Protein AF-A0A8S3JMH3-F1 (afdb_monomer_lite)

Organism: NCBI:txid392030

Sequence (52 aa):
MSVETYRVCLYLIRHAQSEGNAASNIIRGRDVSSQLTPLGFEQATLLGSYQL

InterPro domains:
  IPR013078 Histidine phosphatase superfamily, clade-1 [PF00300] (10-49)
  IPR029033 Histidine phosphatase superfamily [G3DSA:3.40.50.1240] (3-51)
  IPR029033 Histidine phosphatase superfamily [SSF53254] (1-50)

Structure (mmCIF, N/CA/C/O backbone):
data_AF-A0A8S3JMH3-F1
#
_entry.id   AF-A0A8S3JMH3-F1
#
loop_
_atom_site.group_PDB
_atom_site.id
_atom_site.type_symbol
_atom_site.label_atom_id
_atom_site.label_alt_id
_atom_site.label_comp_id
_atom_site.label_asym_id
_atom_site.label_entity_id
_atom_site.label_seq_id
_atom_site.pdbx_PDB_ins_code
_atom_site.Cartn_x
_atom_site.Cartn_y
_atom_site.Cartn_z
_atom_site.occupancy
_atom_site.B_iso_or_equiv
_atom_site.auth_seq_id
_atom_site.auth_comp_id
_atom_site.auth_asym_id
_atom_site.auth_atom_id
_atom_site.pdbx_PDB_model_num
ATOM 1 N N . MET A 1 1 ? -26.992 -0.173 37.024 1.00 43.91 1 MET A N 1
ATOM 2 C CA . MET A 1 1 ? -25.757 0.080 36.252 1.00 43.91 1 MET A CA 1
ATOM 3 C C . MET A 1 1 ? -26.075 -0.213 34.795 1.00 43.91 1 MET A C 1
ATOM 5 O O . MET A 1 1 ? -26.425 -1.348 34.502 1.00 43.91 1 MET A O 1
ATOM 9 N N . SER A 1 2 ? -26.087 0.792 33.920 1.00 58.03 2 SER A N 1
ATOM 10 C CA . SER A 1 2 ? -26.289 0.594 32.478 1.00 58.03 2 SER A CA 1
ATOM 11 C C . SER A 1 2 ? -24.975 0.149 31.843 1.00 58.03 2 SER A C 1
ATOM 13 O O . SER A 1 2 ? -23.942 0.769 32.080 1.00 58.03 2 SER A O 1
ATOM 15 N N . VAL A 1 3 ? -25.002 -0.927 31.058 1.00 68.75 3 VAL A N 1
ATOM 16 C CA . VAL A 1 3 ? -23.835 -1.368 30.287 1.00 68.75 3 VAL A CA 1
ATOM 17 C C . VAL A 1 3 ? -23.760 -0.497 29.037 1.00 68.75 3 VAL A C 1
ATOM 19 O O . VAL A 1 3 ? -24.565 -0.647 28.120 1.00 68.75 3 VAL A O 1
ATOM 22 N N . GLU A 1 4 ? -22.827 0.450 29.009 1.00 74.12 4 GLU A N 1
ATOM 23 C CA . GLU A 1 4 ? -22.506 1.177 27.783 1.00 74.12 4 GLU A CA 1
ATOM 24 C C . GLU A 1 4 ? -21.838 0.223 26.793 1.00 74.12 4 GLU A C 1
ATOM 26 O O . GLU A 1 4 ? -20.841 -0.432 27.099 1.00 74.12 4 GLU A O 1
ATOM 31 N N . THR A 1 5 ? -22.417 0.112 25.599 1.00 78.06 5 THR A N 1
ATOM 32 C CA . THR A 1 5 ? -21.873 -0.733 24.534 1.00 78.06 5 THR A CA 1
ATOM 33 C C . THR A 1 5 ? -21.009 0.125 23.621 1.00 78.06 5 THR A C 1
ATOM 35 O O . THR A 1 5 ? -21.524 0.924 22.841 1.00 78.06 5 THR A O 1
ATOM 38 N N . TYR A 1 6 ? -19.695 -0.048 23.703 1.00 82.75 6 TYR A N 1
ATOM 39 C CA . TYR A 1 6 ? -18.747 0.610 22.810 1.00 82.75 6 TYR A CA 1
ATOM 40 C C . TYR A 1 6 ? -18.572 -0.215 21.534 1.00 82.75 6 TYR A C 1
ATOM 42 O O . TYR A 1 6 ? -18.424 -1.437 21.585 1.00 82.75 6 TYR A O 1
ATOM 50 N N . ARG A 1 7 ? -18.590 0.448 20.373 1.00 85.75 7 ARG A N 1
ATOM 51 C CA . ARG A 1 7 ? -18.274 -0.178 19.083 1.00 85.75 7 ARG A CA 1
ATOM 52 C C . ARG A 1 7 ? -16.809 0.077 18.750 1.00 85.75 7 ARG A C 1
ATOM 54 O O . ARG A 1 7 ? -16.360 1.216 18.803 1.00 85.75 7 ARG A O 1
ATOM 61 N N . VAL A 1 8 ? -16.088 -0.981 18.392 1.00 89.75 8 VAL A N 1
ATOM 62 C CA . VAL A 1 8 ? -14.703 -0.903 17.916 1.00 89.75 8 VAL A CA 1
ATOM 63 C C . VAL A 1 8 ? -14.699 -1.069 16.400 1.00 89.75 8 VAL A C 1
ATOM 65 O O . VAL A 1 8 ? -15.285 -2.020 15.884 1.00 89.75 8 VAL A O 1
ATOM 68 N N . CYS A 1 9 ? -14.028 -0.157 15.697 1.00 89.50 9 CYS A N 1
ATOM 69 C CA . CYS A 1 9 ? -13.819 -0.246 14.254 1.00 89.50 9 CYS A CA 1
ATOM 70 C C . CYS A 1 9 ? -12.410 -0.774 13.965 1.00 89.50 9 CYS A C 1
ATOM 72 O O . CYS A 1 9 ? -11.428 -0.230 14.469 1.00 89.50 9 CYS A O 1
ATOM 74 N N . LEU A 1 10 ? -12.315 -1.816 13.136 1.00 92.94 10 LEU A N 1
ATOM 75 C CA . LEU A 1 10 ? -11.054 -2.336 12.610 1.00 92.94 10 LEU A CA 1
ATOM 76 C C . LEU A 1 10 ?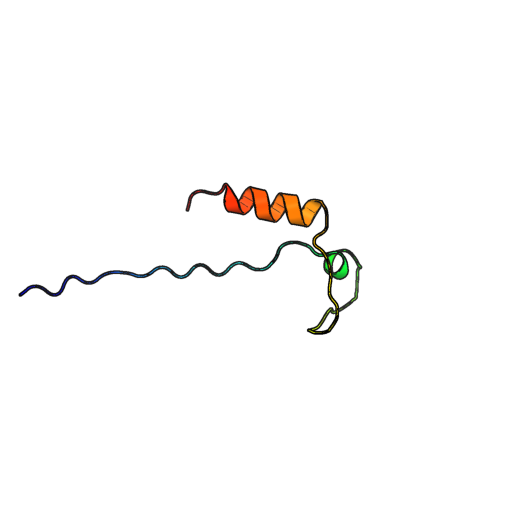 -10.929 -1.942 11.139 1.00 92.94 10 LEU A C 1
ATOM 78 O O . LEU A 1 10 ? -11.774 -2.312 10.327 1.00 92.94 10 LEU A O 1
ATOM 82 N N . TYR A 1 11 ? -9.846 -1.251 10.800 1.00 90.31 11 TYR A N 1
ATOM 83 C CA . TYR A 1 11 ? -9.521 -0.895 9.424 1.00 90.31 11 TYR A CA 1
ATOM 84 C C . TYR A 1 11 ? -8.374 -1.772 8.925 1.00 90.31 11 TYR A C 1
ATOM 86 O O . TYR A 1 11 ? -7.332 -1.871 9.573 1.00 90.31 11 TYR A O 1
ATOM 94 N N . LEU A 1 12 ? -8.569 -2.417 7.774 1.00 94.94 12 LEU A N 1
ATOM 95 C CA . LEU A 1 12 ? -7.564 -3.255 7.124 1.00 94.94 12 LEU A CA 1
ATOM 96 C C . LEU A 1 12 ? -7.114 -2.586 5.832 1.00 94.94 12 LEU A C 1
ATOM 98 O O . LEU A 1 12 ? -7.926 -2.300 4.955 1.00 94.94 12 LEU A O 1
ATOM 102 N N . ILE A 1 13 ? -5.810 -2.353 5.719 1.00 92.81 13 ILE A N 1
ATOM 103 C CA . ILE A 1 13 ? -5.204 -1.641 4.597 1.00 92.81 13 ILE A CA 1
ATOM 104 C C . ILE A 1 13 ? -4.109 -2.526 4.007 1.00 92.81 13 ILE A C 1
ATOM 106 O O . ILE A 1 13 ? -3.215 -2.989 4.716 1.00 92.81 13 ILE A O 1
ATOM 110 N N . ARG A 1 14 ? -4.173 -2.768 2.695 1.00 93.88 14 ARG A N 1
ATOM 111 C CA . ARG A 1 14 ? -3.097 -3.435 1.953 1.00 93.88 14 ARG A CA 1
ATOM 112 C C . ARG A 1 14 ? -1.946 -2.450 1.734 1.00 93.88 14 ARG A C 1
ATOM 114 O O . ARG A 1 14 ? -2.190 -1.273 1.494 1.00 93.88 14 ARG A O 1
ATOM 121 N N . HIS A 1 15 ? -0.703 -2.934 1.752 1.00 92.06 15 HIS A N 1
ATOM 122 C CA . HIS A 1 15 ? 0.442 -2.112 1.358 1.00 92.06 15 HIS A CA 1
ATOM 123 C C . HIS A 1 15 ? 0.266 -1.538 -0.063 1.00 92.06 15 HIS A C 1
ATOM 125 O O . HIS A 1 15 ? -0.361 -2.156 -0.928 1.00 92.06 15 HIS A O 1
ATOM 131 N N . ALA A 1 16 ? 0.842 -0.359 -0.295 1.00 94.56 16 ALA A N 1
ATOM 132 C CA . ALA A 1 16 ? 0.819 0.312 -1.589 1.00 94.56 16 ALA A CA 1
ATOM 133 C C . ALA A 1 16 ? 1.695 -0.405 -2.635 1.00 94.56 16 ALA A C 1
ATOM 135 O O . ALA A 1 16 ? 2.340 -1.415 -2.335 1.00 94.56 16 ALA A O 1
ATOM 136 N N . GLN A 1 17 ? 1.714 0.092 -3.873 1.00 94.00 17 GLN A N 1
ATOM 137 C CA . GLN A 1 17 ? 2.468 -0.534 -4.960 1.00 94.00 17 GLN A CA 1
ATOM 138 C C . GLN A 1 17 ? 3.963 -0.679 -4.623 1.00 94.00 17 GLN A C 1
ATOM 140 O O . GLN A 1 17 ? 4.649 0.300 -4.333 1.00 94.00 17 GLN A O 1
ATOM 145 N N . SER A 1 18 ? 4.482 -1.901 -4.729 1.00 92.62 18 SER A N 1
ATOM 146 C CA . SER A 1 18 ? 5.916 -2.190 -4.681 1.00 92.62 18 SER A CA 1
ATOM 147 C C . SER A 1 18 ? 6.511 -2.412 -6.071 1.00 92.62 18 SER A C 1
ATOM 149 O O . SER A 1 18 ? 5.784 -2.654 -7.040 1.00 92.62 18 SER A O 1
ATOM 151 N N . GLU A 1 19 ? 7.839 -2.376 -6.188 1.00 90.38 19 GLU A N 1
ATOM 152 C CA . GLU A 1 19 ? 8.551 -2.715 -7.435 1.00 90.38 19 GLU A CA 1
ATOM 153 C C . GLU A 1 19 ? 8.140 -4.097 -7.962 1.00 90.38 19 GLU A C 1
ATOM 155 O O . GLU A 1 19 ? 7.978 -4.312 -9.163 1.00 90.38 19 GLU A O 1
ATOM 160 N N . GLY A 1 20 ? 7.892 -5.035 -7.047 1.00 88.19 20 GLY A N 1
ATOM 161 C CA . GLY A 1 20 ? 7.403 -6.366 -7.358 1.00 88.19 20 GLY A CA 1
ATOM 162 C C . GLY A 1 20 ? 5.988 -6.392 -7.931 1.00 88.19 20 GLY A C 1
ATOM 163 O O . GLY A 1 20 ? 5.673 -7.305 -8.682 1.00 88.19 20 GLY A O 1
ATOM 164 N N . ASN A 1 21 ? 5.141 -5.412 -7.606 1.00 88.88 21 ASN A N 1
ATOM 165 C CA . ASN A 1 21 ? 3.823 -5.267 -8.229 1.00 88.88 21 ASN A CA 1
ATOM 166 C C . ASN A 1 21 ? 3.909 -4.609 -9.608 1.00 88.88 21 ASN A C 1
ATOM 168 O O . ASN A 1 21 ? 3.101 -4.926 -10.476 1.00 88.88 21 ASN A O 1
ATOM 172 N N . ALA A 1 22 ? 4.856 -3.686 -9.793 1.00 87.00 22 ALA A N 1
ATOM 173 C CA . ALA A 1 22 ? 5.090 -3.022 -11.071 1.00 87.00 22 ALA A CA 1
ATOM 174 C C . ALA A 1 22 ? 5.724 -3.964 -12.111 1.00 87.00 22 ALA A C 1
ATOM 176 O O . ALA A 1 22 ? 5.468 -3.831 -13.306 1.00 87.00 22 ALA A O 1
ATOM 177 N N . ALA A 1 23 ? 6.517 -4.941 -11.665 1.00 81.50 23 ALA A N 1
ATOM 178 C CA . ALA A 1 23 ? 7.047 -6.001 -12.512 1.00 81.50 23 ALA A CA 1
ATOM 179 C C . ALA A 1 23 ? 5.929 -6.989 -12.905 1.00 81.50 23 ALA A C 1
ATOM 181 O O . ALA A 1 23 ? 5.574 -7.889 -12.141 1.00 81.50 23 ALA A O 1
ATOM 182 N N . SER A 1 24 ? 5.363 -6.817 -14.101 1.00 68.25 24 SER A N 1
ATOM 183 C CA . SER A 1 24 ? 4.316 -7.686 -14.651 1.00 68.25 24 SER A CA 1
ATOM 184 C C . SER A 1 24 ? 4.689 -9.175 -14.565 1.00 68.25 24 SER A C 1
ATOM 186 O O . SER A 1 24 ? 5.805 -9.565 -14.904 1.00 68.25 24 SER A O 1
ATOM 188 N N . ASN A 1 25 ? 3.724 -10.012 -14.166 1.00 69.44 25 ASN A N 1
ATOM 189 C CA . ASN A 1 25 ? 3.807 -11.482 -14.112 1.00 69.44 25 ASN A CA 1
ATOM 190 C C . ASN A 1 25 ? 4.752 -12.101 -13.067 1.00 69.44 25 ASN A C 1
ATOM 192 O O . ASN A 1 25 ? 5.123 -13.266 -13.215 1.00 69.44 25 ASN A O 1
ATOM 196 N N . ILE A 1 26 ? 5.105 -11.392 -11.988 1.00 71.19 26 ILE A N 1
ATOM 197 C CA . ILE A 1 26 ? 5.887 -11.997 -10.900 1.00 71.19 26 ILE A CA 1
ATOM 198 C C . ILE A 1 26 ? 5.100 -12.018 -9.590 1.00 71.19 26 ILE A C 1
ATOM 200 O O . ILE A 1 26 ? 4.847 -10.989 -8.968 1.00 71.19 26 ILE A O 1
ATOM 204 N N . ILE A 1 27 ? 4.760 -13.222 -9.126 1.00 78.56 27 ILE A N 1
ATOM 205 C CA . ILE A 1 27 ? 4.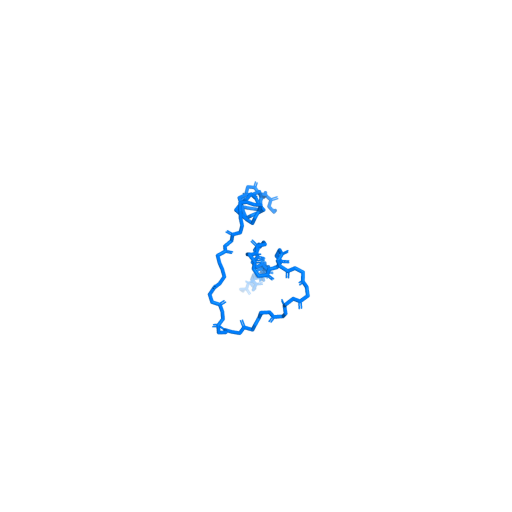233 -13.423 -7.775 1.00 78.56 27 ILE A CA 1
ATOM 206 C C . ILE A 1 27 ? 5.390 -13.233 -6.792 1.00 78.56 27 ILE A C 1
ATOM 208 O O . ILE A 1 27 ? 6.384 -13.960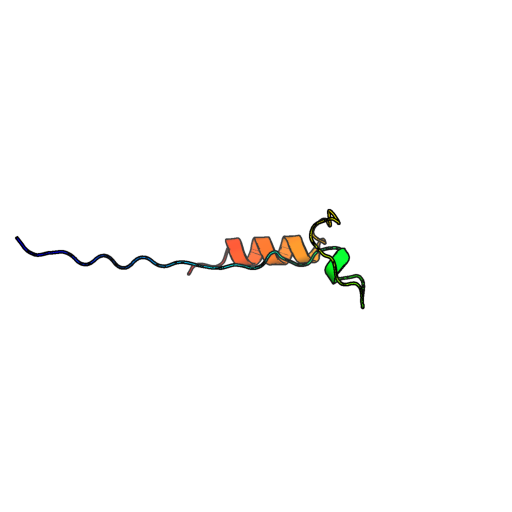 -6.830 1.00 78.56 27 ILE A O 1
ATOM 212 N N . ARG A 1 28 ? 5.267 -12.247 -5.902 1.00 74.81 28 ARG A N 1
ATOM 213 C CA . ARG A 1 28 ? 6.222 -12.017 -4.814 1.00 74.81 28 ARG A CA 1
ATOM 214 C C . ARG A 1 28 ? 5.648 -12.585 -3.521 1.00 74.81 28 ARG A C 1
ATOM 216 O O . ARG A 1 28 ? 4.595 -12.150 -3.064 1.00 74.81 28 ARG A O 1
ATOM 223 N N . GLY A 1 29 ? 6.320 -13.605 -2.994 1.00 80.44 29 GLY A N 1
ATOM 224 C CA . GLY A 1 29 ? 6.018 -14.216 -1.701 1.00 80.44 29 GLY A CA 1
ATOM 225 C C . GLY A 1 29 ? 6.728 -13.506 -0.546 1.00 80.44 29 GLY A C 1
ATOM 226 O O . GLY A 1 29 ? 7.072 -12.331 -0.635 1.00 80.44 29 GLY A O 1
ATOM 227 N N . ARG A 1 30 ? 6.971 -14.243 0.540 1.00 77.62 30 ARG A N 1
ATOM 228 C CA . ARG A 1 30 ? 7.537 -13.720 1.794 1.00 77.62 30 ARG A CA 1
ATOM 229 C C . ARG A 1 30 ? 9.015 -13.296 1.695 1.00 77.62 30 ARG A C 1
ATOM 231 O O . ARG A 1 30 ? 9.430 -12.434 2.458 1.00 77.62 30 ARG A O 1
ATOM 238 N N . ASP A 1 31 ? 9.771 -13.847 0.745 1.00 64.19 31 ASP A N 1
ATOM 239 C CA . ASP A 1 31 ? 11.244 -13.784 0.752 1.00 64.19 31 ASP A CA 1
ATOM 240 C C . ASP A 1 31 ? 11.862 -12.748 -0.200 1.00 64.19 31 ASP A C 1
ATOM 242 O O . ASP A 1 31 ? 13.069 -12.752 -0.427 1.00 64.19 31 ASP A O 1
ATOM 246 N N . VAL A 1 32 ? 11.063 -11.840 -0.768 1.00 68.38 32 VAL A N 1
ATOM 247 C CA . VAL A 1 32 ? 11.587 -10.750 -1.604 1.00 68.38 32 VAL A CA 1
ATOM 248 C C . VAL A 1 32 ? 11.276 -9.430 -0.922 1.00 68.38 32 VAL A C 1
ATOM 250 O O . VAL A 1 32 ? 10.131 -8.974 -0.953 1.00 68.38 32 VAL A O 1
ATOM 253 N N . SER A 1 33 ? 12.288 -8.802 -0.315 1.00 68.94 33 SER A N 1
ATOM 254 C CA . SER A 1 33 ? 12.152 -7.407 0.093 1.00 68.94 33 SER A CA 1
ATOM 255 C C . SER A 1 33 ? 11.943 -6.578 -1.174 1.00 68.94 33 SER A C 1
ATOM 257 O O . SER A 1 33 ? 12.780 -6.541 -2.072 1.00 68.94 33 SER A O 1
ATOM 259 N N . SER A 1 34 ? 10.764 -5.979 -1.294 1.00 79.69 34 SER A N 1
ATOM 260 C CA . SER A 1 34 ? 10.427 -5.104 -2.408 1.00 79.69 34 SER A CA 1
ATOM 261 C C . SER A 1 34 ? 10.063 -3.752 -1.835 1.00 79.69 34 SER A C 1
ATOM 263 O O . SER A 1 34 ? 9.187 -3.652 -0.973 1.00 79.69 34 SER A O 1
ATOM 265 N N . GLN A 1 35 ? 10.777 -2.727 -2.282 1.00 90.44 35 GLN A N 1
ATOM 266 C CA . GLN A 1 35 ? 10.516 -1.361 -1.858 1.00 90.44 35 GLN A CA 1
ATOM 267 C C . GLN A 1 35 ? 9.243 -0.840 -2.532 1.00 90.44 35 GLN A C 1
ATOM 269 O O . GLN A 1 35 ? 8.812 -1.356 -3.570 1.00 90.44 35 GLN A O 1
ATOM 274 N N . LEU A 1 36 ? 8.619 0.166 -1.918 1.00 93.56 36 LEU A N 1
ATOM 275 C CA . LEU A 1 36 ? 7.527 0.892 -2.558 1.00 93.56 36 LEU A CA 1
ATOM 276 C C . LEU A 1 36 ? 8.062 1.656 -3.768 1.00 93.56 36 LEU A C 1
ATOM 278 O O . LEU A 1 36 ? 9.154 2.221 -3.725 1.00 93.56 36 LEU A O 1
ATOM 282 N N . THR A 1 37 ? 7.278 1.685 -4.840 1.00 94.88 37 THR A N 1
ATOM 283 C CA . THR A 1 37 ? 7.558 2.574 -5.972 1.00 94.88 37 THR A CA 1
ATOM 284 C C . THR A 1 37 ? 7.245 4.025 -5.580 1.00 94.88 37 THR A C 1
ATOM 286 O O . THR A 1 37 ? 6.536 4.250 -4.594 1.00 94.88 37 THR A O 1
ATOM 289 N N . PRO A 1 38 ? 7.683 5.032 -6.360 1.00 96.88 38 PRO A N 1
ATOM 290 C CA . PRO A 1 38 ? 7.226 6.413 -6.178 1.00 96.88 38 PRO A CA 1
ATOM 291 C C . PRO A 1 38 ? 5.693 6.536 -6.129 1.00 96.88 38 PRO A C 1
ATOM 293 O O . PRO A 1 38 ? 5.157 7.162 -5.219 1.00 96.88 38 PRO A O 1
ATOM 296 N N . LEU A 1 39 ? 4.980 5.827 -7.016 1.00 96.62 39 LEU A N 1
ATOM 297 C CA . LEU A 1 39 ? 3.515 5.744 -6.981 1.00 96.62 39 LEU A CA 1
ATOM 298 C C . LEU A 1 39 ? 3.002 5.100 -5.681 1.00 96.62 39 LEU A C 1
ATOM 300 O O . LEU A 1 39 ? 1.987 5.525 -5.134 1.00 96.62 39 LEU A O 1
ATOM 304 N N . GLY A 1 40 ? 3.690 4.080 -5.166 1.00 97.12 40 GLY A N 1
ATOM 305 C CA . GLY A 1 40 ? 3.364 3.462 -3.884 1.00 97.12 40 GLY A CA 1
ATOM 306 C C . GLY A 1 40 ? 3.448 4.444 -2.711 1.00 97.12 40 GLY A C 1
ATOM 307 O O 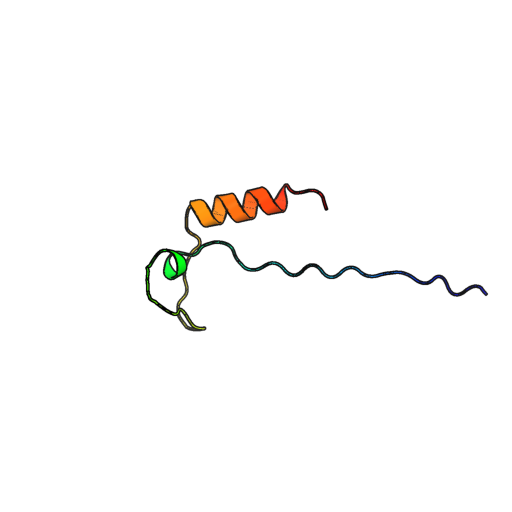. GLY A 1 40 ? 2.578 4.436 -1.839 1.00 97.12 40 GLY A O 1
ATOM 308 N N . PHE A 1 41 ? 4.446 5.330 -2.705 1.00 97.38 41 PHE A N 1
ATOM 309 C CA . PHE A 1 41 ? 4.521 6.403 -1.712 1.00 97.38 41 PHE A CA 1
ATOM 310 C C . PHE A 1 41 ? 3.343 7.374 -1.840 1.00 97.38 41 PHE A C 1
ATOM 312 O O . PHE A 1 41 ? 2.686 7.646 -0.838 1.00 97.38 41 PHE A O 1
ATOM 319 N N . GL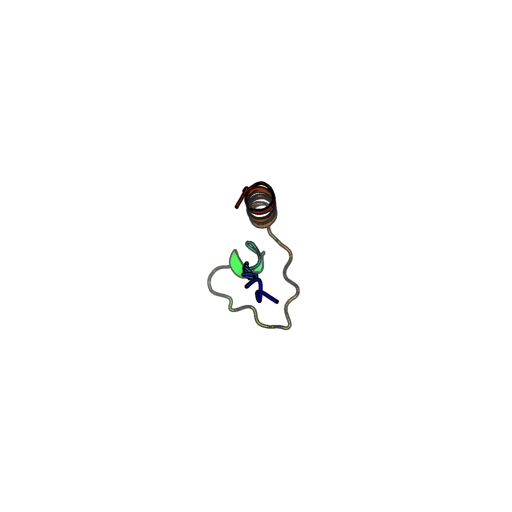U A 1 42 ? 3.011 7.820 -3.054 1.00 97.38 42 GLU A N 1
ATOM 320 C CA . GLU A 1 42 ? 1.863 8.709 -3.296 1.00 97.38 42 GLU A CA 1
ATOM 321 C C . GLU A 1 42 ? 0.540 8.096 -2.811 1.00 97.38 42 GLU A C 1
ATOM 323 O O . GLU A 1 42 ? -0.244 8.760 -2.132 1.00 97.38 42 GLU A O 1
ATOM 328 N N . GLN A 1 43 ? 0.311 6.808 -3.087 1.00 97.12 43 GLN A N 1
ATOM 329 C CA . GLN A 1 43 ? -0.868 6.068 -2.626 1.00 97.12 43 GLN A CA 1
ATOM 330 C C . GLN A 1 43 ? -0.966 6.028 -1.095 1.00 97.12 43 GLN A C 1
ATOM 332 O O . GLN A 1 43 ? -2.036 6.278 -0.535 1.00 97.12 43 GLN A O 1
ATOM 337 N N . ALA A 1 44 ? 0.141 5.717 -0.415 1.00 95.56 44 ALA A N 1
ATOM 338 C CA . ALA A 1 44 ? 0.179 5.649 1.043 1.00 95.56 44 ALA A CA 1
ATOM 339 C C . ALA A 1 44 ? -0.035 7.032 1.682 1.00 95.56 44 ALA A C 1
ATOM 341 O O . ALA A 1 44 ? -0.782 7.152 2.654 1.00 95.56 44 ALA A O 1
ATOM 342 N N . THR A 1 45 ? 0.567 8.080 1.113 1.00 95.12 45 THR A N 1
ATOM 343 C CA . THR A 1 45 ? 0.378 9.464 1.564 1.00 95.12 45 THR A CA 1
ATOM 344 C C . THR A 1 45 ? -1.066 9.921 1.385 1.00 95.12 45 THR A C 1
ATOM 346 O O . THR A 1 45 ? -1.648 10.471 2.321 1.00 95.12 45 THR A O 1
ATOM 349 N N . LEU A 1 46 ? -1.671 9.657 0.223 1.00 95.50 46 LEU A N 1
ATOM 350 C CA . LEU A 1 46 ? -3.052 10.049 -0.055 1.00 95.50 46 LEU A CA 1
ATOM 351 C C . LEU A 1 46 ? -4.027 9.373 0.915 1.00 95.50 46 LEU A C 1
ATOM 353 O O . LEU A 1 46 ? -4.891 10.046 1.475 1.00 95.50 46 LEU A O 1
ATOM 357 N N . LEU A 1 47 ? -3.841 8.079 1.194 1.00 93.56 47 LEU A N 1
ATOM 358 C CA . LEU A 1 47 ? -4.656 7.375 2.183 1.00 93.56 47 LEU A CA 1
ATOM 359 C C . LEU A 1 47 ? -4.473 7.937 3.599 1.00 93.56 47 LEU A C 1
ATOM 361 O O . LEU A 1 47 ? -5.456 8.101 4.311 1.00 93.56 47 LEU A O 1
ATOM 365 N N . GLY A 1 48 ? -3.243 8.269 4.002 1.00 91.50 48 GLY A N 1
ATOM 366 C CA . GLY A 1 48 ? -2.978 8.876 5.311 1.00 91.50 48 GLY A CA 1
ATOM 367 C C . GLY A 1 48 ? -3.634 10.249 5.490 1.00 91.50 48 GLY A C 1
ATOM 368 O O . GLY A 1 48 ? -3.955 10.634 6.611 1.00 91.50 48 GLY A O 1
ATOM 369 N N . SER A 1 49 ? -3.864 10.972 4.391 1.00 91.06 49 SER A N 1
ATOM 370 C CA . SER A 1 49 ? -4.605 12.239 4.393 1.00 91.06 49 SER A CA 1
ATOM 371 C C . SER A 1 49 ? -6.128 12.077 4.322 1.00 91.06 49 SER A C 1
ATOM 373 O O . SER A 1 49 ? -6.853 13.060 4.481 1.00 91.06 49 SER A O 1
ATOM 375 N N . TYR A 1 50 ? -6.629 10.861 4.091 1.00 85.38 50 TYR A N 1
ATOM 376 C CA . TYR A 1 50 ? -8.058 10.591 3.991 1.00 85.38 50 TYR A CA 1
ATOM 377 C C . TYR A 1 50 ? -8.693 10.567 5.386 1.00 85.38 50 TYR A C 1
ATOM 379 O O . TYR A 1 50 ? -8.354 9.730 6.222 1.00 85.38 50 TYR A O 1
ATOM 387 N N . GLN A 1 51 ? -9.619 11.490 5.647 1.00 67.06 51 GLN A N 1
ATOM 388 C CA . GLN A 1 51 ? -10.427 11.467 6.8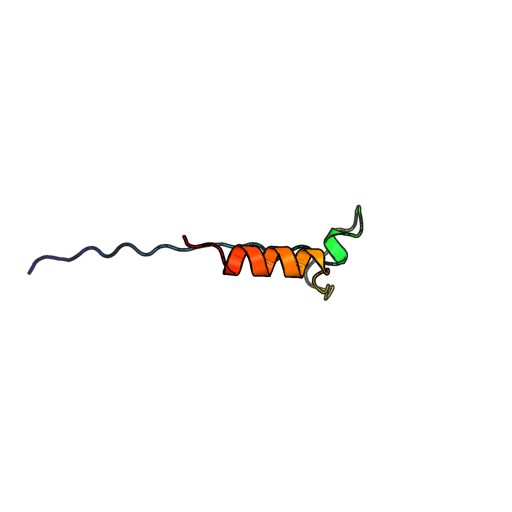65 1.00 67.06 51 GLN A CA 1
ATOM 389 C C . GLN A 1 51 ? -11.549 10.434 6.703 1.00 67.06 51 GLN A C 1
ATOM 391 O O . GLN A 1 51 ? -12.366 10.551 5.790 1.00 67.06 51 GLN A O 1
ATOM 396 N N . LEU A 1 52 ? -11.536 9.416 7.567 1.00 60.31 52 LEU A N 1
ATOM 397 C CA . LEU A 1 52 ? -12.584 8.398 7.699 1.00 60.31 52 LEU A CA 1
ATOM 398 C C . LEU A 1 52 ? -13.765 8.908 8.528 1.00 60.31 52 LEU A C 1
ATOM 400 O O . LEU A 1 52 ? -13.510 9.625 9.524 1.00 60.31 52 LEU A O 1
#

Secondary structure (DSSP, 8-state):
-----PPPP--------BHHHHSTT----TT---PBPHHHHHHHHHHHT---

Foldseek 3Di:
DDDDDDDDDDDDDDQFAWPQNVPPPDDDDDPDDTHHDPRSVVVVVVVVPDDD

pLDDT: mean 84.28, std 12.37, range [43.91, 97.38]

Radius of gyration: 17.51 Å; chains: 1; bounding box: 38×26×51 Å